Protein AF-A0A9P7K4W0-F1 (afdb_monomer)

Nearest PDB structures (foldseek):
  2y6v-assembly1_B  TM=6.482E-01  e=7.311E-04  Saccharomyces cerevisiae
  8z91-assembly1_A  TM=6.436E-01  e=1.448E-01  soil metagenome
  7xrt-assembly1_J  TM=5.746E-01  e=3.111E-01  Bacteroides thetaiotaomicron VPI-5482
  7xrv-assembly1_H  TM=5.415E-01  e=2.569E-01  Bacteroides thetaiotaomicron VPI-5482
  7nsh-assembly1_BC  TM=3.022E-01  e=6.682E-01  Homo sapiens

InterPro domains:
  IPR029058 Alpha/Beta hydrolase fold [G3DSA:3.40.50.1820] (3-118)
  IPR029058 Alpha/Beta hydrolase fold [SSF53474] (31-103)

Structure (mmCIF, N/CA/C/O backbone):
data_AF-A0A9P7K4W0-F1
#
_entry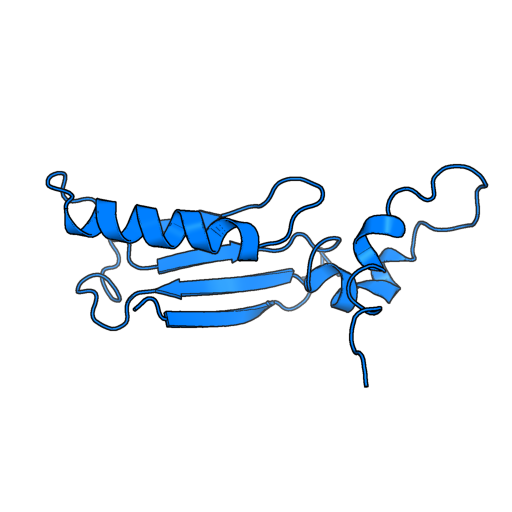.id   AF-A0A9P7K4W0-F1
#
loop_
_atom_site.group_PDB
_atom_site.id
_atom_site.type_symbol
_atom_site.label_atom_id
_atom_site.label_alt_id
_atom_site.label_comp_id
_atom_site.label_asym_id
_atom_site.label_entity_id
_atom_site.label_seq_id
_atom_site.pdbx_PDB_ins_code
_atom_site.Cartn_x
_atom_site.Cartn_y
_atom_site.Cartn_z
_atom_site.occupancy
_atom_site.B_iso_or_equiv
_atom_site.auth_seq_id
_atom_site.auth_comp_id
_atom_site.auth_asym_id
_atom_site.auth_atom_id
_atom_site.pdbx_PDB_model_num
ATOM 1 N N . MET A 1 1 ? 3.632 3.112 16.468 1.00 63.84 1 MET A N 1
ATOM 2 C CA . MET A 1 1 ? 4.462 3.270 15.249 1.00 63.84 1 MET A CA 1
ATOM 3 C C . MET A 1 1 ? 3.845 2.412 14.155 1.00 63.84 1 MET A C 1
ATOM 5 O 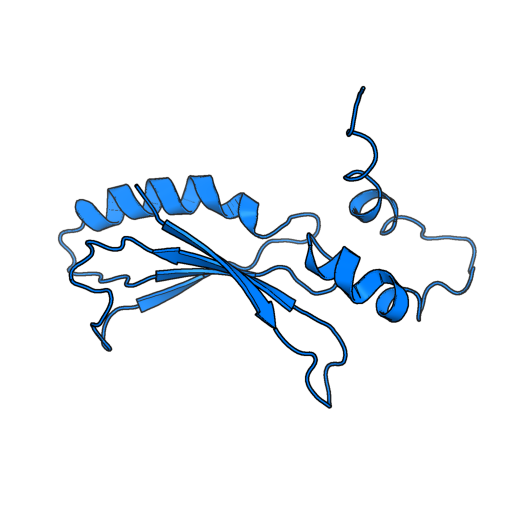O . MET A 1 1 ? 3.436 1.295 14.457 1.00 63.84 1 MET A O 1
ATOM 9 N N . ILE A 1 2 ? 3.704 2.935 12.936 1.00 87.62 2 ILE A N 1
ATOM 10 C CA . ILE A 1 2 ? 3.137 2.182 11.813 1.00 87.62 2 ILE A CA 1
ATOM 11 C C . ILE A 1 2 ? 4.123 1.089 11.374 1.00 87.62 2 ILE A C 1
ATOM 13 O O . ILE A 1 2 ? 5.324 1.325 11.270 1.00 87.62 2 ILE A O 1
ATOM 17 N N . SER A 1 3 ? 3.631 -0.128 11.175 1.00 95.00 3 SER A N 1
ATOM 18 C CA . SER A 1 3 ? 4.400 -1.222 10.587 1.00 95.00 3 SER A CA 1
ATOM 19 C C . SER A 1 3 ? 4.256 -1.176 9.073 1.00 95.00 3 SER A C 1
ATOM 21 O O . SER A 1 3 ? 3.206 -0.775 8.568 1.00 95.00 3 SER A O 1
ATOM 23 N N . SER A 1 4 ? 5.293 -1.592 8.346 1.00 97.06 4 SER A N 1
ATOM 24 C CA . SER A 1 4 ? 5.230 -1.695 6.892 1.00 97.06 4 SER A CA 1
ATOM 25 C C . SER A 1 4 ? 5.878 -2.969 6.363 1.00 97.06 4 SER A C 1
ATOM 27 O O . SER A 1 4 ? 6.721 -3.583 7.018 1.00 97.06 4 SER A O 1
ATOM 29 N N . LYS A 1 5 ? 5.448 -3.393 5.172 1.00 97.75 5 LYS A N 1
ATOM 30 C CA . LYS A 1 5 ? 6.020 -4.532 4.447 1.00 97.75 5 LYS A CA 1
ATOM 31 C C . LYS A 1 5 ? 5.868 -4.331 2.945 1.00 97.75 5 LYS A C 1
ATOM 33 O O . LYS A 1 5 ? 4.770 -4.029 2.479 1.00 97.75 5 LYS A O 1
ATOM 38 N N . SER A 1 6 ? 6.954 -4.541 2.210 1.00 97.44 6 SER A N 1
ATOM 39 C CA . SER A 1 6 ? 6.970 -4.483 0.748 1.00 97.44 6 SER A CA 1
ATOM 40 C C . SER A 1 6 ? 6.614 -5.832 0.126 1.00 97.44 6 SER A C 1
ATOM 42 O O . SER A 1 6 ? 6.886 -6.895 0.691 1.00 97.44 6 SER A O 1
ATOM 44 N N . TYR A 1 7 ? 5.994 -5.768 -1.046 1.00 97.50 7 TYR A N 1
ATOM 45 C CA . TYR A 1 7 ? 5.549 -6.898 -1.843 1.00 97.50 7 TYR A CA 1
ATOM 46 C C . TYR A 1 7 ? 5.877 -6.640 -3.307 1.00 97.50 7 TYR A C 1
ATOM 48 O O . TYR A 1 7 ? 5.678 -5.533 -3.807 1.00 97.50 7 TYR A O 1
ATOM 56 N N . THR A 1 8 ? 6.296 -7.695 -3.994 1.00 96.12 8 THR A N 1
ATOM 57 C CA . THR A 1 8 ? 6.385 -7.738 -5.453 1.00 96.12 8 THR A CA 1
ATOM 58 C C . THR A 1 8 ? 5.313 -8.693 -5.942 1.00 96.12 8 THR A C 1
ATOM 60 O O . THR A 1 8 ? 5.269 -9.845 -5.506 1.00 96.12 8 THR A O 1
ATOM 63 N N . LEU A 1 9 ? 4.426 -8.203 -6.801 1.00 90.56 9 LEU A N 1
ATOM 64 C CA . LEU A 1 9 ? 3.358 -8.992 -7.393 1.00 90.56 9 LEU A CA 1
ATOM 65 C C . LEU A 1 9 ? 3.829 -9.577 -8.722 1.00 90.56 9 LEU A C 1
ATOM 67 O O . LEU A 1 9 ? 4.525 -8.914 -9.495 1.00 90.56 9 LEU A O 1
ATOM 71 N N . ASP A 1 10 ? 3.438 -10.825 -8.961 1.00 87.00 10 ASP A N 1
ATOM 72 C CA . ASP A 1 10 ? 3.772 -11.577 -10.160 1.00 87.00 10 ASP A CA 1
ATOM 73 C C . ASP A 1 10 ? 3.132 -10.956 -11.413 1.00 87.00 10 ASP A C 1
ATOM 75 O O . ASP A 1 10 ? 2.010 -10.433 -11.358 1.00 87.00 10 ASP A O 1
ATOM 79 N N . PRO A 1 11 ? 3.820 -11.017 -12.568 1.00 81.75 11 PRO A N 1
ATOM 80 C CA . PRO A 1 11 ? 3.235 -10.591 -13.827 1.00 81.75 11 PRO A CA 1
ATOM 81 C C . PRO A 1 11 ? 2.011 -11.454 -14.143 1.00 81.75 11 PRO A C 1
ATOM 83 O O . PRO A 1 11 ? 2.009 -12.676 -13.979 1.00 81.75 11 PRO A O 1
ATOM 86 N N . ARG A 1 12 ? 0.949 -10.819 -14.635 1.00 83.44 12 ARG A N 1
ATOM 87 C CA . ARG A 1 12 ? -0.276 -11.519 -15.040 1.00 83.44 12 ARG A CA 1
ATOM 88 C C . ARG A 1 12 ? -0.154 -11.937 -16.509 1.00 83.44 12 ARG A C 1
ATOM 90 O O . ARG A 1 12 ? 0.489 -11.229 -17.277 1.00 83.44 12 ARG A O 1
ATOM 97 N N . PRO A 1 13 ? -0.830 -13.010 -16.964 1.00 79.94 13 PRO A N 1
ATOM 98 C CA . PRO A 1 13 ? -0.721 -13.478 -18.353 1.00 79.94 13 PRO A CA 1
ATOM 99 C C . PRO A 1 13 ? -0.991 -12.407 -19.425 1.00 79.94 13 PRO A C 1
ATOM 101 O O . PRO A 1 13 ? -0.399 -12.443 -20.497 1.00 79.94 13 PRO A O 1
ATOM 104 N N . HIS A 1 14 ? -1.865 -11.438 -19.131 1.00 83.19 14 HIS A N 1
ATOM 105 C CA . HIS A 1 14 ? -2.204 -10.323 -20.025 1.00 83.19 14 HIS A CA 1
ATOM 106 C C . HIS A 1 14 ? -1.533 -8.993 -19.639 1.00 83.19 14 HIS A C 1
ATOM 108 O O . HIS A 1 14 ? -1.787 -7.972 -20.272 1.00 83.19 14 HIS A O 1
ATOM 114 N N . TYR A 1 15 ? -0.703 -8.989 -18.594 1.00 82.75 15 TYR A N 1
ATOM 115 C CA . TYR A 1 15 ? 0.025 -7.819 -18.115 1.00 82.75 15 TYR A CA 1
ATOM 116 C C . TYR A 1 15 ? 1.416 -8.255 -17.633 1.00 82.75 15 TYR A C 1
ATOM 118 O O . TYR A 1 15 ? 1.586 -8.561 -16.449 1.00 82.75 15 TYR A O 1
ATOM 126 N N . PRO A 1 16 ? 2.405 -8.332 -18.545 1.00 87.38 16 PRO A N 1
ATOM 127 C CA . PRO A 1 16 ? 3.719 -8.920 -18.281 1.00 87.38 16 PRO A CA 1
ATOM 128 C C . PRO A 1 16 ? 4.641 -7.973 -17.496 1.00 87.38 16 PRO A C 1
ATOM 130 O O . PRO A 1 16 ? 5.855 -8.006 -17.659 1.00 87.38 16 PRO A O 1
ATOM 133 N N . LEU A 1 17 ? 4.061 -7.091 -16.685 1.00 91.06 17 LEU A N 1
ATOM 134 C CA . LEU A 1 17 ? 4.766 -6.085 -15.914 1.00 91.06 17 LEU A CA 1
ATOM 135 C C . LEU A 1 17 ? 4.576 -6.371 -14.428 1.00 91.06 17 LEU A C 1
ATOM 137 O O . LEU A 1 17 ? 3.452 -6.546 -13.951 1.00 91.06 17 LEU A O 1
ATOM 141 N N . LEU A 1 18 ? 5.693 -6.407 -13.713 1.00 92.50 18 LEU A N 1
ATOM 142 C CA . LEU A 1 18 ? 5.749 -6.537 -12.266 1.00 92.50 18 LEU A CA 1
ATOM 143 C C . LEU A 1 18 ? 5.240 -5.248 -11.616 1.00 92.50 18 LEU A C 1
ATOM 145 O O . LEU A 1 18 ? 5.456 -4.145 -12.123 1.00 92.50 18 LEU A O 1
ATOM 149 N N . ILE A 1 19 ? 4.584 -5.392 -10.471 1.00 93.56 19 ILE A N 1
ATOM 150 C CA . ILE A 1 19 ? 4.117 -4.273 -9.650 1.00 93.56 19 ILE A CA 1
ATOM 151 C C . ILE A 1 19 ? 4.735 -4.433 -8.269 1.00 93.56 19 ILE A C 1
ATOM 153 O O . ILE A 1 19 ? 4.718 -5.528 -7.704 1.00 93.56 19 ILE A O 1
ATOM 157 N N . THR A 1 20 ? 5.250 -3.345 -7.705 1.00 97.38 20 THR A N 1
ATOM 158 C CA . THR A 1 20 ? 5.664 -3.312 -6.302 1.00 97.38 20 THR A CA 1
ATOM 159 C C . THR A 1 20 ? 4.643 -2.529 -5.493 1.00 97.38 20 THR A C 1
ATOM 161 O O . THR A 1 20 ? 4.070 -1.533 -5.940 1.00 97.38 20 THR A O 1
ATOM 164 N N . ALA A 1 21 ? 4.378 -3.004 -4.285 1.00 97.88 21 ALA A N 1
ATOM 165 C CA . ALA A 1 21 ? 3.467 -2.357 -3.364 1.00 97.88 21 ALA A CA 1
ATOM 166 C C . ALA A 1 21 ? 4.027 -2.418 -1.949 1.00 97.88 21 ALA A C 1
ATOM 168 O O . ALA A 1 21 ? 4.693 -3.381 -1.567 1.00 97.88 21 ALA A O 1
ATOM 169 N N . LYS A 1 22 ? 3.721 -1.405 -1.148 1.00 98.25 22 LYS A N 1
ATOM 170 C CA . LYS A 1 22 ? 4.088 -1.345 0.262 1.00 98.25 22 LYS A CA 1
ATOM 171 C C . LYS A 1 22 ? 2.823 -1.232 1.094 1.00 98.25 22 LYS A C 1
ATOM 173 O O . LYS A 1 22 ? 2.018 -0.321 0.910 1.00 98.25 22 LYS A O 1
ATOM 178 N N . ARG A 1 23 ? 2.634 -2.210 1.975 1.00 97.94 23 ARG A N 1
ATOM 179 C CA . ARG A 1 23 ? 1.543 -2.260 2.948 1.00 97.94 23 ARG A CA 1
ATOM 180 C C . ARG A 1 23 ? 1.973 -1.532 4.205 1.00 97.94 23 ARG A C 1
ATOM 182 O O . ARG A 1 23 ? 3.093 -1.743 4.663 1.00 97.94 23 ARG A O 1
ATOM 189 N N . TYR A 1 24 ? 1.048 -0.800 4.803 1.00 97.56 24 TYR A N 1
ATOM 190 C CA . TYR A 1 24 ? 1.202 -0.099 6.065 1.00 97.56 24 TYR A CA 1
ATOM 191 C C . TYR A 1 24 ? 0.024 -0.412 6.990 1.00 97.56 24 TYR A C 1
ATOM 193 O O . TYR A 1 24 ? -1.132 -0.382 6.565 1.00 97.56 24 TYR A O 1
ATOM 201 N N . TRP A 1 25 ? 0.295 -0.729 8.254 1.00 95.88 25 TRP A N 1
ATOM 202 C CA . TRP A 1 25 ? -0.747 -1.028 9.240 1.00 95.88 25 TRP A CA 1
ATOM 203 C C . TRP A 1 25 ? -0.254 -0.794 10.668 1.00 95.88 25 TRP A C 1
ATOM 205 O O . TRP A 1 25 ? 0.945 -0.748 10.930 1.00 95.88 25 TRP A O 1
ATOM 215 N N . LYS A 1 26 ? -1.184 -0.678 11.614 1.00 93.44 26 LYS A N 1
ATOM 216 C CA . LYS A 1 26 ? -0.882 -0.679 13.051 1.00 93.44 26 LYS A CA 1
ATOM 217 C C . LYS A 1 26 ? -1.126 -2.089 13.603 1.00 93.44 26 LYS A C 1
ATOM 219 O O . LYS A 1 26 ? -2.274 -2.530 13.561 1.00 93.44 26 LYS A O 1
ATOM 224 N N . PRO A 1 27 ? -0.094 -2.827 14.061 1.00 91.44 27 PRO A N 1
ATOM 225 C CA . PRO A 1 27 ? -0.265 -4.203 14.544 1.00 91.44 27 PRO A CA 1
ATOM 226 C C . PRO A 1 27 ? -1.223 -4.330 15.735 1.00 91.44 27 PRO A C 1
ATOM 228 O O . PRO A 1 27 ? -1.869 -5.358 15.897 1.00 91.44 27 PRO A O 1
ATOM 231 N N . ASP A 1 28 ? -1.311 -3.279 16.544 1.00 91.50 28 ASP A N 1
ATOM 232 C CA . ASP A 1 28 ? -2.153 -3.138 17.731 1.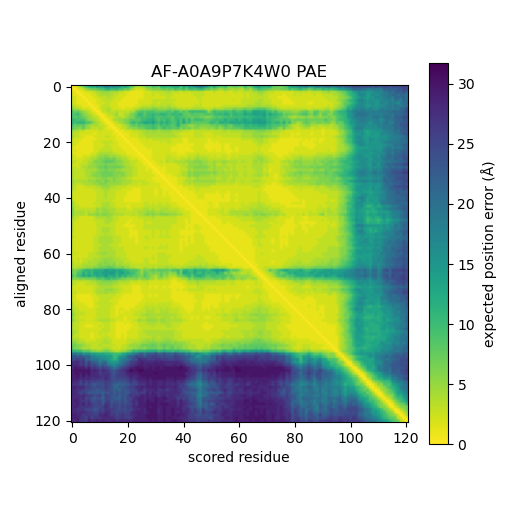00 91.50 28 ASP A CA 1
ATOM 233 C C . ASP A 1 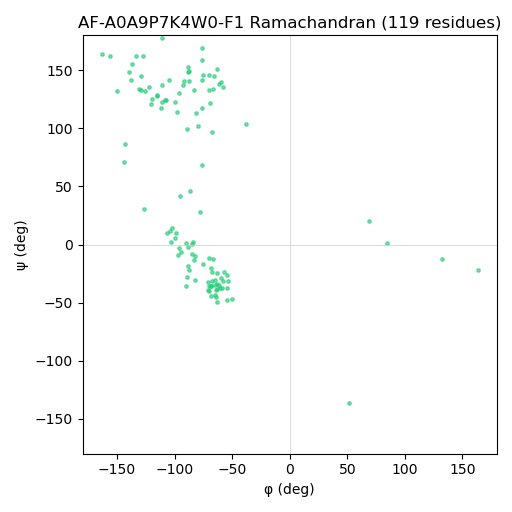28 ? -3.541 -2.544 17.434 1.00 91.50 28 ASP A C 1
ATOM 235 O O . ASP A 1 28 ? -4.349 -2.374 18.347 1.00 91.50 28 ASP A O 1
ATOM 239 N N . SER A 1 29 ? -3.854 -2.244 16.168 1.00 91.25 29 SER A N 1
ATOM 240 C CA . SER A 1 29 ? -5.170 -1.722 15.803 1.00 91.25 29 SER A CA 1
ATOM 241 C C . SER A 1 29 ? -6.262 -2.781 16.020 1.00 91.25 29 SER A C 1
ATOM 243 O O . SER A 1 29 ? -6.132 -3.914 15.544 1.00 91.25 29 SER A O 1
ATOM 245 N N . PRO A 1 30 ? -7.399 -2.420 16.645 1.00 91.19 30 PRO A N 1
ATOM 246 C CA . PRO A 1 30 ? -8.522 -3.341 16.830 1.00 91.19 30 PRO A CA 1
ATOM 247 C C . PRO A 1 30 ? -9.193 -3.732 15.503 1.00 91.19 30 PRO A C 1
ATOM 249 O O . PRO A 1 30 ? -9.988 -4.668 15.462 1.00 91.19 30 PRO A O 1
ATOM 252 N N . TYR A 1 31 ? -8.885 -3.026 14.411 1.00 93.69 31 TYR A N 1
ATOM 253 C CA . TYR A 1 31 ? -9.532 -3.199 13.112 1.00 93.69 31 TYR A CA 1
ATOM 254 C C . TYR A 1 31 ? -8.771 -4.124 12.158 1.00 93.69 31 TYR A C 1
ATOM 256 O O . TYR A 1 31 ? -9.268 -4.383 11.066 1.00 93.69 31 TYR A O 1
ATOM 264 N N . VAL A 1 32 ? -7.594 -4.643 12.539 1.00 91.50 32 VAL A N 1
ATOM 265 C CA . VAL A 1 32 ? -6.737 -5.465 11.653 1.00 91.50 32 VAL A CA 1
ATOM 266 C C . VAL A 1 32 ? -7.490 -6.662 11.061 1.00 91.50 32 VAL A C 1
ATOM 268 O O . VAL A 1 32 ? -7.308 -6.979 9.888 1.00 91.50 32 VAL A O 1
ATOM 271 N N . ASN A 1 33 ? -8.371 -7.282 11.850 1.00 92.62 33 ASN A N 1
ATOM 272 C CA . ASN A 1 33 ? -9.184 -8.430 11.439 1.00 92.62 33 ASN A CA 1
ATOM 273 C C . ASN A 1 33 ? -10.663 -8.071 11.203 1.00 92.62 33 ASN A C 1
ATOM 275 O O . ASN A 1 33 ? -11.490 -8.970 11.068 1.00 92.62 33 ASN A O 1
ATOM 279 N N . ASP A 1 34 ? -11.019 -6.782 11.182 1.00 95.25 34 ASP A N 1
ATOM 280 C CA . ASP A 1 34 ? -12.396 -6.339 10.950 1.00 95.25 34 ASP A CA 1
ATOM 281 C C . ASP A 1 34 ? -12.685 -6.337 9.432 1.00 95.25 34 ASP A C 1
ATOM 283 O O . ASP A 1 34 ? -12.111 -5.531 8.688 1.00 95.25 34 ASP A O 1
ATOM 287 N N . PRO A 1 35 ? -13.576 -7.214 8.930 1.00 94.31 35 PRO A N 1
ATOM 288 C CA . PRO A 1 35 ? -13.901 -7.262 7.507 1.00 94.31 35 PRO A CA 1
ATOM 289 C C . PRO A 1 35 ? -14.664 -6.018 7.028 1.00 94.31 35 PRO A C 1
ATOM 291 O O . PRO A 1 35 ? -14.652 -5.738 5.831 1.00 94.31 35 PRO A O 1
ATOM 294 N N . SER A 1 36 ? -15.299 -5.267 7.938 1.00 95.44 36 SER A N 1
ATOM 295 C CA . SER A 1 36 ? -15.994 -4.009 7.635 1.00 95.44 36 SER A CA 1
ATOM 296 C C . SER A 1 36 ? -15.064 -2.794 7.593 1.00 95.44 36 SER A C 1
ATOM 298 O O . SER A 1 36 ? -15.463 -1.734 7.109 1.00 95.44 36 SER A O 1
ATOM 300 N N . ALA A 1 37 ? -13.831 -2.930 8.092 1.00 97.06 37 ALA A N 1
ATOM 301 C CA . ALA A 1 37 ? -12.848 -1.859 8.062 1.00 97.06 37 ALA A CA 1
ATOM 302 C C . ALA A 1 37 ? -12.255 -1.674 6.660 1.00 97.06 37 ALA A C 1
ATOM 304 O O . ALA A 1 37 ? -12.046 -2.625 5.901 1.00 97.06 37 ALA A O 1
ATOM 305 N N . LEU A 1 38 ? -11.954 -0.421 6.332 1.00 97.25 38 LEU A N 1
ATOM 306 C CA . LEU A 1 38 ? -11.475 -0.015 5.020 1.00 97.25 38 LEU A CA 1
ATOM 307 C C . LEU A 1 38 ? -10.000 -0.387 4.825 1.00 97.25 38 LEU A C 1
ATOM 309 O O . LEU A 1 38 ? -9.178 -0.217 5.730 1.00 97.25 38 LEU A O 1
ATOM 313 N N . THR A 1 39 ? -9.668 -0.818 3.609 1.00 97.62 39 THR A N 1
ATOM 314 C CA . THR A 1 39 ? -8.299 -0.798 3.080 1.00 97.62 39 THR A CA 1
ATOM 315 C C . THR A 1 39 ? -8.176 0.424 2.176 1.00 97.62 39 THR A C 1
ATOM 317 O O . THR A 1 39 ? -8.937 0.552 1.216 1.00 97.62 39 THR A O 1
ATOM 320 N N . LEU A 1 40 ? -7.233 1.319 2.465 1.00 97.81 40 LEU A N 1
ATOM 321 C CA . LEU A 1 40 ? -6.978 2.486 1.616 1.00 97.81 40 LEU A CA 1
ATOM 322 C C . LEU A 1 40 ? -5.883 2.171 0.597 1.00 97.81 40 LEU A C 1
ATOM 324 O O . LEU A 1 40 ? -4.869 1.569 0.948 1.00 97.81 40 LEU A O 1
ATOM 328 N N . ILE A 1 41 ? -6.075 2.601 -0.648 1.00 98.06 41 ILE A N 1
ATOM 329 C CA . ILE A 1 41 ? -5.104 2.434 -1.732 1.00 98.06 41 ILE A CA 1
ATOM 330 C C . ILE A 1 41 ? -4.612 3.809 -2.174 1.00 98.06 41 ILE A C 1
ATOM 332 O O . ILE A 1 41 ? -5.411 4.687 -2.496 1.00 98.06 41 ILE A O 1
ATOM 336 N N . PHE A 1 42 ? -3.295 3.971 -2.214 1.00 98.12 42 PHE A N 1
ATOM 337 C CA . PHE A 1 42 ? -2.602 5.184 -2.611 1.00 98.12 42 PHE A CA 1
ATOM 338 C C . PHE A 1 42 ? -1.880 4.945 -3.936 1.00 98.12 42 PHE A C 1
ATOM 340 O O . PHE A 1 42 ? -0.975 4.113 -4.037 1.00 98.12 42 PHE A O 1
ATOM 347 N N . ALA A 1 43 ? -2.291 5.697 -4.954 1.00 96.62 43 ALA A N 1
ATOM 348 C CA . ALA A 1 43 ? -1.660 5.725 -6.264 1.00 96.62 43 ALA A CA 1
ATOM 349 C C . ALA A 1 43 ? -0.919 7.055 -6.420 1.00 96.62 43 ALA A C 1
ATOM 351 O O . ALA A 1 43 ? -1.501 8.123 -6.226 1.00 96.62 43 ALA A O 1
ATOM 352 N N . HIS A 1 44 ? 0.375 6.998 -6.721 1.00 96.56 44 HIS A N 1
ATOM 353 C CA . HIS A 1 44 ? 1.187 8.197 -6.908 1.00 96.56 44 HIS A CA 1
ATOM 354 C C . HIS A 1 44 ? 0.910 8.862 -8.273 1.00 96.56 44 HIS A C 1
ATOM 356 O O . HIS A 1 44 ? 0.427 8.231 -9.214 1.00 96.56 44 HIS A O 1
ATOM 362 N N . GLY A 1 45 ? 1.241 10.151 -8.391 1.00 93.06 45 GLY A N 1
ATOM 363 C CA . GLY A 1 45 ? 1.234 10.863 -9.673 1.00 93.06 45 GLY A CA 1
ATOM 364 C C . GLY A 1 45 ? 2.449 10.517 -10.542 1.00 93.06 45 GLY A C 1
ATOM 365 O O . GLY A 1 45 ? 3.410 9.905 -10.078 1.00 93.06 45 GLY A O 1
ATOM 366 N N . THR A 1 46 ? 2.439 10.934 -11.808 1.00 92.75 46 THR A N 1
ATOM 367 C CA . THR A 1 46 ? 3.591 10.759 -12.709 1.00 92.75 46 THR A CA 1
ATOM 368 C C . THR A 1 46 ? 4.849 11.429 -12.148 1.00 92.75 46 THR A C 1
ATOM 370 O O . THR A 1 46 ? 4.785 12.561 -11.677 1.00 92.75 46 THR A O 1
ATOM 373 N N . GLY A 1 47 ? 5.990 10.738 -12.220 1.00 89.62 47 GLY A N 1
ATOM 374 C CA . GLY A 1 47 ? 7.280 11.223 -11.710 1.00 89.62 47 GLY A CA 1
ATOM 375 C C . GLY A 1 47 ? 7.518 10.979 -10.215 1.00 89.62 47 GLY A C 1
ATOM 376 O O . GLY A 1 47 ? 8.572 11.349 -9.708 1.00 89.62 47 GLY A O 1
ATOM 377 N N . PHE A 1 48 ? 6.577 10.339 -9.516 1.00 95.12 48 PHE A N 1
ATOM 378 C CA . PHE A 1 48 ? 6.698 9.984 -8.100 1.00 95.12 48 PHE A CA 1
ATOM 379 C C . PHE A 1 48 ? 6.822 8.466 -7.891 1.00 95.12 48 PHE A C 1
ATOM 381 O O . PHE A 1 48 ? 6.784 7.693 -8.846 1.00 95.12 48 PHE A O 1
ATOM 388 N N . HIS A 1 49 ? 6.990 8.061 -6.633 1.00 95.69 49 HIS A N 1
ATOM 389 C CA . HIS A 1 49 ? 7.058 6.675 -6.167 1.00 95.69 49 HIS A CA 1
ATOM 390 C C . HIS A 1 49 ? 6.162 6.502 -4.931 1.00 95.69 49 HIS A C 1
ATOM 392 O O . HIS A 1 49 ? 5.766 7.485 -4.300 1.00 95.69 49 HIS A O 1
ATOM 398 N N . LYS A 1 50 ? 5.815 5.262 -4.592 1.00 96.38 50 LYS A N 1
ATOM 399 C CA . LYS A 1 50 ? 4.826 4.909 -3.560 1.00 96.38 50 LYS A CA 1
ATOM 400 C C . LYS A 1 50 ? 5.135 5.447 -2.151 1.00 96.38 50 LYS A C 1
ATOM 402 O O . LYS A 1 50 ? 4.194 5.778 -1.432 1.00 96.38 50 LYS A O 1
ATOM 407 N N . GLU A 1 51 ? 6.402 5.606 -1.766 1.00 97.44 51 GLU A N 1
ATOM 408 C CA . GLU A 1 51 ? 6.800 6.117 -0.441 1.00 97.44 51 GLU A CA 1
ATOM 409 C C . GLU A 1 51 ? 6.503 7.615 -0.232 1.00 97.44 51 GLU A C 1
ATOM 411 O O . GLU A 1 51 ? 6.495 8.073 0.909 1.00 97.44 51 GLU A O 1
ATOM 416 N N . ILE A 1 52 ? 6.151 8.379 -1.279 1.00 97.31 52 ILE A N 1
ATOM 417 C CA . ILE A 1 52 ? 5.743 9.792 -1.123 1.00 97.31 52 ILE A CA 1
ATOM 418 C C . ILE A 1 52 ? 4.551 9.970 -0.171 1.00 97.31 52 ILE A C 1
ATOM 420 O O . ILE A 1 52 ? 4.345 11.039 0.401 1.00 97.31 52 ILE A O 1
ATOM 424 N N . TRP A 1 53 ? 3.755 8.917 0.002 1.00 97.62 53 TRP A N 1
ATOM 425 C CA . TRP A 1 53 ? 2.568 8.940 0.838 1.00 97.62 53 TRP A CA 1
ATOM 426 C C . TRP A 1 53 ? 2.856 8.738 2.327 1.00 97.62 53 TRP A C 1
ATOM 428 O O . TRP A 1 53 ? 1.951 8.975 3.121 1.00 97.62 53 TRP A O 1
ATOM 438 N N . GLU A 1 54 ? 4.073 8.361 2.734 1.00 96.50 54 GLU A N 1
ATOM 439 C CA . GLU A 1 54 ? 4.389 8.075 4.144 1.00 96.50 54 GLU A CA 1
ATOM 440 C C . GLU A 1 54 ? 4.039 9.236 5.094 1.00 96.50 54 GLU A C 1
ATOM 442 O O . GLU A 1 54 ? 3.283 8.996 6.039 1.00 96.50 54 GLU A O 1
ATOM 447 N N . PRO A 1 55 ? 4.409 10.504 4.811 1.00 96.19 55 PRO A N 1
ATOM 448 C CA . PRO A 1 55 ? 4.001 11.626 5.659 1.00 96.19 55 PRO A CA 1
ATOM 449 C C . PRO A 1 55 ? 2.478 11.809 5.728 1.00 96.19 55 PRO A C 1
ATOM 451 O O . PRO A 1 55 ? 1.931 12.175 6.765 1.00 96.19 55 PRO A O 1
ATOM 454 N N . THR A 1 56 ? 1.770 11.531 4.627 1.00 96.56 56 THR A N 1
ATOM 455 C CA . THR A 1 56 ? 0.301 11.619 4.582 1.00 96.56 56 THR A CA 1
ATOM 456 C C . THR A 1 56 ? -0.343 10.512 5.413 1.00 96.56 56 THR A C 1
ATOM 458 O O . THR A 1 56 ? -1.332 10.756 6.100 1.00 96.56 56 THR A O 1
ATOM 461 N N . MET A 1 57 ? 0.203 9.295 5.367 1.00 96.44 57 MET A N 1
ATOM 462 C CA . MET A 1 57 ? -0.296 8.162 6.147 1.00 96.44 57 MET A CA 1
ATOM 463 C C . MET A 1 57 ? -0.051 8.343 7.646 1.00 96.44 57 MET A C 1
ATOM 465 O O . MET A 1 57 ? -0.901 7.942 8.445 1.00 96.44 57 MET A O 1
ATOM 469 N N . ASP A 1 58 ? 1.071 8.948 8.036 1.00 94.50 58 ASP A N 1
ATOM 470 C CA . ASP A 1 58 ? 1.360 9.273 9.435 1.00 94.50 58 ASP A CA 1
ATOM 471 C C . ASP A 1 58 ? 0.346 10.277 9.993 1.00 94.50 58 ASP A C 1
ATOM 473 O O . ASP A 1 58 ? -0.281 10.005 11.020 1.00 94.50 58 ASP A O 1
ATOM 477 N N . GLU A 1 59 ? 0.089 11.374 9.277 1.00 95.25 59 GLU A N 1
ATOM 478 C CA . GLU A 1 59 ? -0.912 12.363 9.695 1.00 95.25 59 GLU A CA 1
ATOM 479 C C . GLU A 1 59 ? -2.331 11.773 9.690 1.00 95.25 59 GLU A C 1
ATOM 481 O O . GLU A 1 59 ? -3.094 11.929 10.646 1.00 95.25 59 GLU A O 1
ATOM 486 N N . LEU A 1 60 ? -2.688 11.007 8.652 1.00 94.31 60 LEU A N 1
ATOM 487 C CA . LEU A 1 60 ? -3.988 10.339 8.575 1.00 94.31 60 LEU A CA 1
ATOM 488 C C . LEU A 1 60 ? -4.213 9.394 9.762 1.00 94.31 60 LEU A C 1
ATOM 490 O O . LEU A 1 60 ? -5.324 9.307 10.280 1.00 94.31 60 LEU A O 1
ATOM 494 N N . ASN A 1 61 ? -3.172 8.704 10.223 1.00 92.00 61 ASN A N 1
ATOM 495 C CA . ASN A 1 61 ? -3.254 7.846 11.399 1.00 92.00 61 ASN A CA 1
ATOM 496 C C . ASN A 1 61 ? -3.570 8.617 12.683 1.00 92.00 61 ASN A C 1
ATOM 498 O O . ASN A 1 61 ? -4.334 8.099 13.498 1.00 92.00 61 ASN A O 1
ATOM 502 N N . VAL A 1 62 ? -3.002 9.813 12.865 1.00 93.00 62 VAL A N 1
ATOM 503 C CA . VAL A 1 62 ? -3.315 10.691 14.005 1.00 93.00 62 VAL A CA 1
ATOM 504 C C . VAL A 1 62 ? -4.781 11.121 13.942 1.00 93.00 62 VAL A C 1
ATOM 506 O O . VAL A 1 62 ? -5.513 11.010 14.927 1.00 93.00 62 VAL A O 1
ATOM 509 N N . LEU A 1 63 ? -5.249 11.523 12.758 1.00 93.56 63 LEU A N 1
ATOM 510 C CA . LEU A 1 63 ? -6.644 11.918 12.548 1.00 93.56 63 LEU A CA 1
ATOM 511 C C . LEU A 1 63 ? -7.624 10.761 12.789 1.00 93.56 63 LEU A C 1
ATOM 513 O O . LEU A 1 63 ? -8.700 10.970 13.349 1.00 93.56 63 LEU A O 1
ATOM 517 N N . LEU A 1 64 ? -7.267 9.537 12.390 1.00 92.12 64 LEU A N 1
ATOM 518 C CA . LEU A 1 64 ? -8.094 8.344 12.591 1.00 92.12 64 LEU A CA 1
ATOM 519 C C . LEU A 1 64 ? -8.215 7.948 14.068 1.00 92.12 64 LEU A C 1
ATOM 521 O O . LEU A 1 64 ? -9.285 7.503 14.476 1.00 92.12 64 LEU A O 1
ATOM 525 N N . GLU A 1 65 ? -7.166 8.128 14.873 1.00 89.81 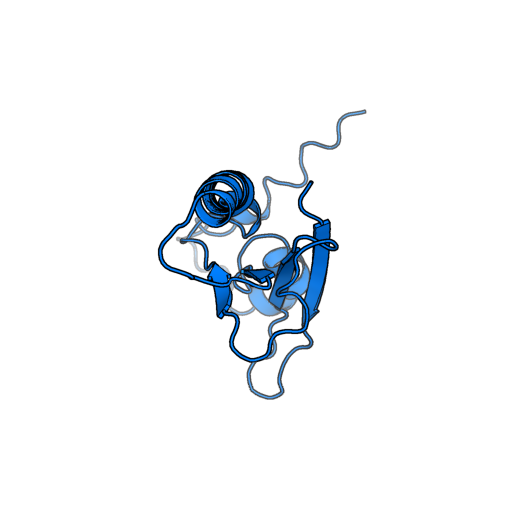65 GLU A N 1
ATOM 526 C CA . GLU A 1 65 ? -7.223 7.891 16.326 1.00 89.81 65 GLU A CA 1
ATOM 527 C C . GLU A 1 65 ? -8.166 8.865 17.037 1.00 89.81 65 GLU A C 1
ATOM 529 O O . GLU A 1 65 ? -8.850 8.496 17.989 1.00 89.81 65 GLU A O 1
ATOM 534 N N . GLN A 1 66 ? -8.232 10.103 16.550 1.00 91.56 66 GLN A N 1
ATOM 535 C CA . GLN A 1 66 ? -9.077 11.160 17.107 1.00 91.56 66 GLN A CA 1
ATOM 536 C C . GLN A 1 66 ? -10.492 11.169 16.506 1.00 91.56 66 GLN A C 1
ATOM 538 O O . GLN A 1 66 ? -11.334 11.992 16.877 1.00 91.56 66 GLN A O 1
ATOM 543 N N . ASN A 1 67 ? -10.774 10.277 15.555 1.00 86.69 67 ASN A N 1
ATOM 544 C CA . ASN A 1 67 ? -11.994 10.330 14.774 1.00 86.69 67 ASN A CA 1
ATOM 545 C C . ASN A 1 67 ? -13.222 9.844 15.557 1.00 86.69 67 ASN A C 1
ATOM 547 O O . ASN A 1 67 ? -13.376 8.663 15.859 1.00 86.69 67 ASN A O 1
ATOM 551 N N . THR A 1 68 ? -14.186 10.740 15.750 1.00 84.00 68 THR A N 1
ATOM 552 C CA . THR A 1 68 ? -15.473 10.437 16.395 1.00 84.00 68 THR A CA 1
ATOM 553 C C . THR A 1 68 ? -16.523 9.864 15.440 1.00 84.00 68 THR A C 1
ATOM 555 O O . THR A 1 68 ? -17.576 9.410 15.881 1.00 84.00 68 THR A O 1
ATOM 558 N N . ARG A 1 69 ? -16.257 9.848 14.127 1.00 87.38 69 ARG A N 1
ATOM 559 C CA . ARG A 1 69 ? -17.213 9.407 13.093 1.00 87.38 69 ARG A CA 1
ATOM 560 C C . ARG A 1 69 ? -17.232 7.893 12.868 1.00 87.38 69 ARG A C 1
ATOM 562 O O . ARG A 1 69 ? -17.923 7.431 11.967 1.00 87.38 69 ARG A O 1
ATOM 569 N N . GLY A 1 70 ? -16.452 7.125 13.631 1.00 88.81 70 GLY A N 1
ATOM 570 C CA . GLY A 1 70 ? -16.429 5.661 13.541 1.00 88.81 70 GLY A CA 1
ATOM 571 C C . GLY A 1 70 ? -15.831 5.107 12.242 1.00 88.81 70 GLY A C 1
ATOM 572 O O . GLY A 1 70 ? -16.099 3.962 11.890 1.00 88.81 70 GLY A O 1
ATOM 573 N N . VAL A 1 71 ? -15.031 5.896 11.517 1.00 94.38 71 VAL A N 1
ATOM 574 C CA . VAL A 1 71 ? -14.296 5.415 10.333 1.00 94.38 71 VAL A CA 1
ATOM 575 C C . VAL A 1 71 ? -13.212 4.457 10.799 1.00 94.38 71 VAL A C 1
ATOM 577 O O . VAL A 1 71 ? -12.344 4.832 11.585 1.00 94.38 71 VAL A O 1
ATOM 580 N N . LYS A 1 72 ? -13.264 3.230 10.290 1.00 95.06 72 LYS A N 1
ATOM 581 C CA . LYS A 1 72 ? -12.312 2.169 10.602 1.00 95.06 72 LYS A CA 1
ATOM 582 C C . LYS A 1 72 ? -11.426 1.927 9.394 1.00 95.06 72 LYS A C 1
ATOM 584 O O . LYS A 1 72 ? -11.930 1.618 8.316 1.00 95.06 72 LYS A O 1
ATOM 589 N N . VAL A 1 73 ? -10.120 2.028 9.583 1.00 95.88 73 VAL A N 1
ATOM 590 C CA . VAL A 1 73 ? -9.123 1.676 8.570 1.00 95.88 73 VAL A CA 1
ATOM 591 C C . VAL A 1 73 ? -8.259 0.569 9.151 1.00 95.88 73 VAL A C 1
ATOM 593 O O . VAL A 1 73 ? -7.726 0.716 10.253 1.00 95.88 73 VAL A O 1
ATOM 596 N N . ARG A 1 74 ? -8.149 -0.551 8.435 1.00 96.25 74 ARG A N 1
ATOM 597 C CA . ARG A 1 74 ? -7.327 -1.690 8.874 1.00 96.25 74 ARG A CA 1
ATOM 598 C C . ARG A 1 74 ? -5.896 -1.599 8.362 1.00 96.25 74 ARG A C 1
ATOM 600 O O . ARG A 1 74 ? -4.965 -1.977 9.064 1.00 96.25 74 ARG A O 1
ATOM 607 N N . GLU A 1 75 ? -5.725 -1.089 7.147 1.00 96.62 75 GLU A N 1
ATOM 608 C CA . GLU A 1 75 ? -4.429 -0.986 6.485 1.00 96.62 75 GLU A CA 1
ATOM 609 C C . GLU A 1 75 ? -4.477 -0.000 5.315 1.00 96.62 75 GLU A C 1
ATOM 611 O O . GLU A 1 75 ? -5.543 0.352 4.797 1.00 96.62 75 GLU A O 1
ATOM 61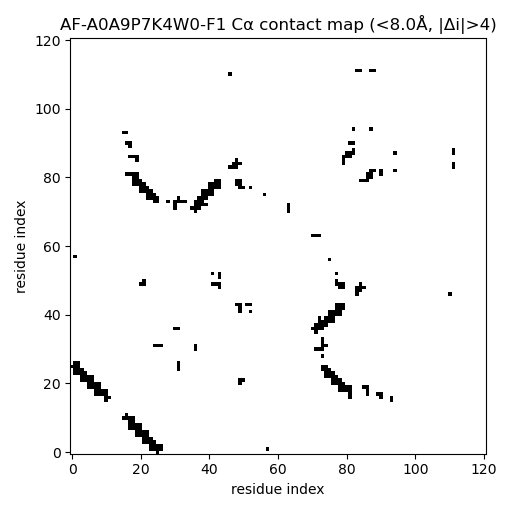6 N N . MET A 1 76 ? -3.293 0.400 4.880 1.00 98.06 76 MET A N 1
ATOM 617 C CA . MET A 1 76 ? -3.066 1.277 3.743 1.00 98.06 76 MET A CA 1
ATOM 618 C C . MET A 1 76 ? -2.044 0.624 2.818 1.00 98.06 76 MET A C 1
ATOM 620 O O . MET A 1 76 ? -1.124 -0.046 3.283 1.00 98.06 76 MET A O 1
ATOM 624 N N . TRP A 1 77 ? -2.195 0.804 1.514 1.00 98.31 77 TRP A N 1
ATOM 625 C CA . TRP A 1 77 ? -1.256 0.296 0.520 1.00 98.31 77 TRP A CA 1
ATOM 626 C C . TRP A 1 77 ? -0.850 1.413 -0.420 1.00 98.31 77 TRP A C 1
ATOM 628 O O . TRP A 1 77 ? -1.714 2.110 -0.943 1.00 98.31 77 TRP A O 1
ATOM 638 N N . ALA A 1 78 ? 0.446 1.546 -0.670 1.00 98.19 78 ALA A N 1
ATOM 639 C CA . ALA A 1 78 ? 0.973 2.401 -1.721 1.00 98.19 78 ALA A CA 1
ATOM 640 C C . ALA A 1 78 ? 1.579 1.531 -2.825 1.00 98.19 78 ALA A C 1
ATOM 642 O O . ALA A 1 78 ? 2.233 0.530 -2.532 1.00 98.19 78 ALA A O 1
ATOM 643 N N . ILE A 1 79 ? 1.330 1.882 -4.084 1.00 97.38 79 ILE A N 1
ATOM 644 C CA . ILE A 1 79 ? 1.657 1.040 -5.244 1.00 97.38 79 ILE A CA 1
ATOM 645 C C . ILE A 1 79 ? 2.501 1.843 -6.228 1.00 97.38 79 ILE A C 1
ATOM 647 O O . ILE A 1 79 ? 2.122 2.965 -6.561 1.00 97.38 79 ILE A O 1
ATOM 651 N N . ASP A 1 80 ? 3.601 1.260 -6.707 1.00 96.94 80 ASP A N 1
ATOM 652 C CA . ASP A 1 80 ? 4.340 1.805 -7.847 1.00 96.94 80 ASP A CA 1
ATOM 653 C C . ASP A 1 80 ? 3.692 1.342 -9.155 1.00 96.94 80 ASP A C 1
ATOM 655 O O . ASP A 1 80 ? 3.420 0.155 -9.362 1.00 96.94 80 ASP A O 1
ATOM 659 N N . ALA A 1 81 ? 3.481 2.279 -10.077 1.00 93.06 81 ALA A N 1
ATOM 660 C CA . ALA A 1 81 ? 3.197 1.924 -11.463 1.00 93.06 81 ALA A CA 1
ATOM 661 C C . ALA A 1 81 ? 4.407 1.189 -12.075 1.00 93.06 81 ALA A C 1
ATOM 663 O O . ALA A 1 81 ? 5.540 1.503 -11.714 1.00 93.06 81 ALA A O 1
ATOM 664 N N . PRO A 1 82 ? 4.226 0.279 -13.052 1.00 92.69 82 PRO A N 1
ATOM 665 C CA . PRO A 1 82 ? 5.327 -0.539 -13.568 1.00 92.69 82 PRO A CA 1
ATOM 666 C C . PRO A 1 82 ? 6.569 0.186 -14.068 1.00 92.69 82 PRO A C 1
ATOM 668 O O . PRO A 1 82 ? 7.641 -0.402 -14.083 1.00 92.69 82 PRO A O 1
ATOM 671 N N . ASN A 1 83 ? 6.419 1.434 -14.508 1.00 92.38 83 ASN A N 1
ATOM 672 C CA . ASN A 1 83 ? 7.486 2.288 -15.019 1.00 92.38 83 ASN A CA 1
ATOM 673 C C . ASN A 1 83 ? 7.961 3.351 -14.011 1.00 92.38 83 ASN A C 1
ATOM 675 O O . ASN A 1 83 ? 8.633 4.301 -14.412 1.00 92.38 83 ASN A O 1
ATOM 679 N N . HIS A 1 84 ? 7.599 3.225 -12.733 1.00 94.06 84 HIS A N 1
ATOM 680 C CA . HIS A 1 84 ? 8.012 4.120 -11.650 1.00 94.06 84 HIS A CA 1
ATOM 681 C C . HIS A 1 84 ? 8.620 3.343 -10.474 1.00 94.06 84 HIS A C 1
ATOM 683 O O . HIS A 1 84 ? 8.434 2.132 -10.349 1.00 94.06 84 HIS A O 1
ATOM 689 N N . GLY A 1 85 ? 9.354 4.062 -9.621 1.00 94.12 85 GLY A N 1
ATOM 690 C CA . GLY A 1 85 ? 9.884 3.546 -8.359 1.00 94.12 85 GLY A CA 1
ATOM 691 C C . GLY A 1 85 ? 10.662 2.237 -8.504 1.00 94.12 85 GLY A C 1
ATOM 692 O O . GLY A 1 85 ? 11.460 2.064 -9.426 1.00 94.12 85 GLY A O 1
ATOM 693 N N . GLU A 1 86 ? 10.413 1.307 -7.585 1.00 95.00 86 GLU A N 1
ATOM 694 C CA . GLU A 1 86 ? 11.077 -0.003 -7.585 1.00 95.00 86 GLU A CA 1
ATOM 695 C C . GLU A 1 86 ? 10.587 -0.892 -8.735 1.00 95.00 86 GLU A C 1
ATOM 697 O O . GLU A 1 86 ? 11.357 -1.677 -9.290 1.00 95.00 86 GLU A O 1
ATOM 702 N N . ALA A 1 87 ? 9.319 -0.752 -9.138 1.00 93.81 87 ALA A N 1
ATOM 703 C CA . ALA A 1 87 ? 8.752 -1.534 -10.231 1.00 93.81 87 ALA A CA 1
ATOM 704 C C . ALA A 1 87 ? 9.451 -1.244 -11.571 1.00 93.81 87 ALA A C 1
ATOM 706 O O . ALA A 1 87 ? 9.654 -2.164 -12.361 1.00 93.81 87 ALA A O 1
ATOM 707 N N . ALA A 1 88 ? 9.895 -0.003 -11.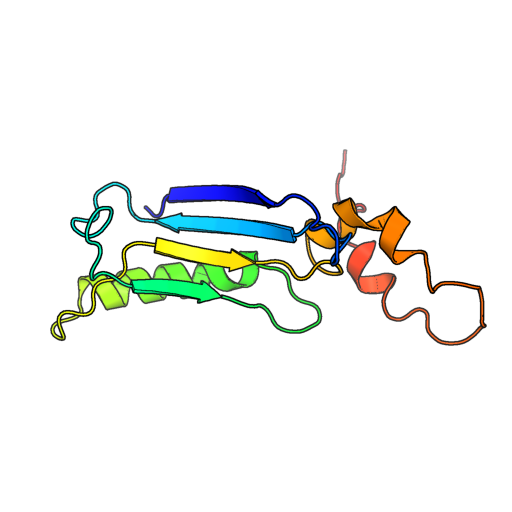801 1.00 93.19 88 ALA A N 1
ATOM 708 C CA . ALA A 1 88 ? 10.640 0.365 -13.007 1.00 93.19 88 ALA A CA 1
ATOM 709 C C . ALA A 1 88 ? 11.949 -0.417 -13.159 1.00 93.19 88 ALA A C 1
ATOM 711 O O . ALA A 1 88 ? 12.309 -0.798 -14.269 1.00 93.19 88 ALA A O 1
ATOM 712 N N . ILE A 1 89 ? 12.639 -0.668 -12.042 1.00 92.50 89 ILE A N 1
ATOM 713 C CA . ILE A 1 89 ? 13.895 -1.424 -12.015 1.00 92.50 89 ILE A CA 1
ATOM 714 C C . ILE A 1 89 ? 13.616 -2.890 -12.352 1.00 92.50 89 ILE A C 1
ATOM 716 O O . ILE A 1 89 ? 14.305 -3.486 -13.172 1.00 92.50 89 ILE A O 1
ATOM 720 N N . LEU A 1 90 ? 12.564 -3.465 -11.764 1.00 92.69 90 LEU A N 1
ATOM 721 C CA . LEU A 1 90 ? 12.172 -4.852 -12.029 1.00 92.69 90 LEU A CA 1
ATOM 722 C C . LEU A 1 90 ? 11.727 -5.081 -13.478 1.00 92.69 90 LEU A C 1
ATOM 724 O O . LEU A 1 90 ? 11.901 -6.173 -14.013 1.00 92.69 90 LEU A O 1
ATOM 728 N N . ASN A 1 91 ? 11.151 -4.058 -14.106 1.00 91.88 91 ASN A N 1
ATOM 729 C CA . ASN A 1 91 ? 10.646 -4.122 -15.471 1.00 91.88 91 ASN A CA 1
ATOM 730 C C . ASN A 1 91 ? 11.608 -3.531 -16.506 1.00 91.88 91 ASN A C 1
ATOM 732 O O . ASN A 1 91 ? 11.193 -3.355 -17.651 1.00 91.88 91 ASN A O 1
ATOM 736 N N . GLU A 1 92 ? 12.856 -3.213 -16.143 1.00 90.12 92 GLU A N 1
ATOM 737 C CA . GLU A 1 92 ? 13.780 -2.459 -17.000 1.00 90.12 92 GLU A CA 1
ATOM 738 C C . GLU A 1 92 ? 13.871 -3.059 -18.413 1.00 90.12 92 GLU A C 1
ATOM 740 O O . GLU A 1 92 ? 13.723 -2.346 -19.403 1.00 90.12 92 GLU A O 1
ATOM 745 N N . ASP A 1 93 ? 14.027 -4.380 -18.516 1.00 87.44 93 ASP A N 1
ATOM 746 C CA . ASP A 1 93 ? 14.160 -5.066 -19.803 1.00 87.44 93 ASP A CA 1
ATOM 747 C C . ASP A 1 93 ? 12.862 -5.103 -20.615 1.00 87.44 93 ASP A C 1
ATOM 749 O O . ASP A 1 93 ? 12.887 -4.911 -21.830 1.00 87.44 93 ASP A O 1
ATOM 753 N N . VAL A 1 94 ? 11.716 -5.296 -19.959 1.00 86.19 94 VAL A N 1
ATOM 754 C CA . VAL A 1 94 ? 10.404 -5.315 -20.630 1.00 86.19 94 VAL A CA 1
ATOM 755 C C . VAL A 1 94 ? 10.032 -3.913 -21.116 1.00 86.19 94 VAL A C 1
ATOM 757 O O . VAL A 1 94 ? 9.468 -3.755 -22.197 1.00 86.19 94 VAL A O 1
ATOM 760 N N . LEU A 1 95 ? 10.393 -2.883 -20.348 1.00 85.62 95 LEU A N 1
ATOM 761 C CA . LEU A 1 95 ? 10.132 -1.483 -20.678 1.00 85.62 95 LEU A CA 1
ATOM 762 C C . LEU A 1 95 ? 11.053 -0.939 -21.773 1.00 85.62 95 LEU A C 1
ATOM 764 O O . LEU A 1 95 ? 10.701 0.069 -22.379 1.00 85.62 95 LEU A O 1
ATOM 768 N N . LYS A 1 96 ? 12.178 -1.599 -22.087 1.00 81.81 96 LYS A N 1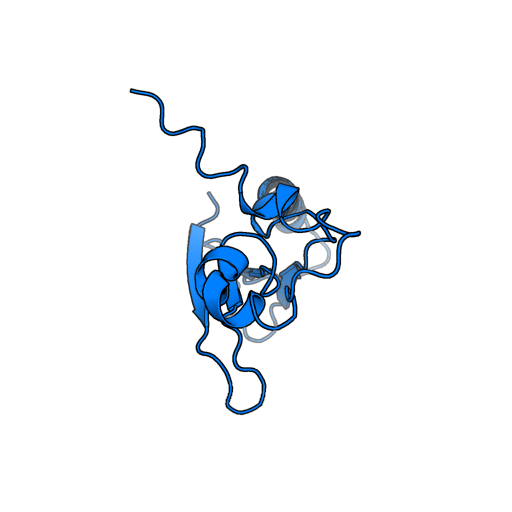
ATOM 769 C CA . LYS A 1 96 ? 13.015 -1.251 -23.253 1.00 81.81 96 LYS A CA 1
ATOM 770 C C . LYS A 1 96 ? 12.269 -1.435 -24.580 1.00 81.81 96 LYS A C 1
ATOM 772 O O . LYS A 1 96 ? 12.603 -0.758 -25.553 1.00 81.81 96 LYS A O 1
ATOM 777 N N . TRP A 1 97 ? 11.242 -2.292 -24.634 1.00 63.62 97 TRP A N 1
ATOM 778 C CA . TRP A 1 97 ? 10.425 -2.501 -25.833 1.00 63.62 97 TRP A CA 1
ATOM 779 C C . TRP A 1 97 ? 9.600 -1.240 -26.144 1.00 63.62 97 TRP A C 1
ATOM 781 O O . TRP A 1 97 ? 8.532 -1.010 -25.583 1.00 63.62 97 TRP A O 1
ATOM 791 N N . GLY A 1 98 ? 10.109 -0.403 -27.047 1.00 55.12 98 GLY A N 1
ATOM 792 C CA . GLY A 1 98 ? 9.554 0.920 -27.369 1.00 55.12 98 GLY A CA 1
ATOM 793 C C . GLY A 1 98 ? 10.604 2.033 -27.397 1.00 55.12 98 GLY A C 1
ATOM 794 O O . GLY A 1 98 ? 10.338 3.106 -27.933 1.00 55.12 98 GLY A O 1
ATOM 795 N N . TYR A 1 99 ? 11.810 1.753 -26.895 1.00 52.22 99 TYR A N 1
ATOM 796 C CA . TYR A 1 99 ? 12.998 2.606 -26.978 1.00 52.22 99 TYR A CA 1
ATOM 797 C C . TYR A 1 99 ? 13.895 2.216 -28.165 1.00 52.22 99 TYR A C 1
ATOM 799 O O . TYR A 1 99 ? 15.119 2.190 -28.051 1.00 52.22 99 TYR A O 1
ATOM 807 N N . GLU A 1 100 ? 13.300 1.921 -29.325 1.00 53.34 100 GLU A N 1
ATOM 808 C CA . GLU A 1 100 ? 14.058 1.988 -30.580 1.00 53.34 100 GLU A CA 1
ATOM 809 C C . GLU A 1 100 ? 14.565 3.432 -30.748 1.00 53.34 100 GLU A C 1
ATOM 811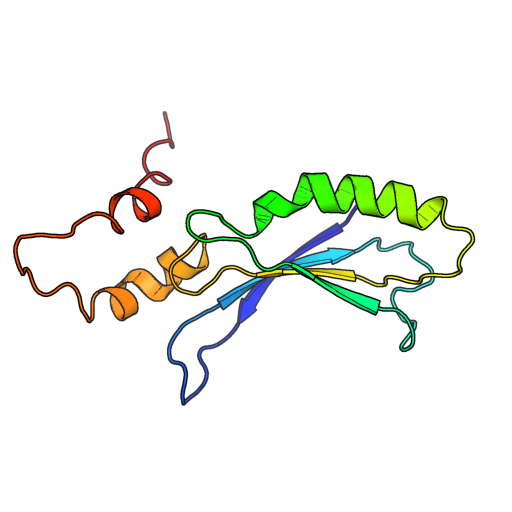 O O . GLU A 1 100 ? 13.822 4.369 -30.429 1.00 53.34 100 GLU A O 1
ATOM 816 N N . PRO A 1 101 ? 15.806 3.661 -31.213 1.00 49.03 101 PRO A N 1
ATOM 817 C CA . PRO A 1 101 ? 16.449 4.968 -31.179 1.00 49.03 101 PRO A CA 1
ATOM 818 C C . PRO A 1 101 ? 15.888 5.893 -32.269 1.00 49.03 101 PRO A C 1
ATOM 820 O O . PRO A 1 101 ? 16.581 6.287 -33.204 1.00 49.03 101 PRO A O 1
ATOM 823 N N . PHE A 1 102 ? 14.630 6.304 -32.142 1.00 47.97 102 PHE A N 1
ATOM 824 C CA . PHE A 1 102 ? 14.141 7.498 -32.809 1.00 47.97 102 PHE A CA 1
ATOM 825 C C . PHE A 1 102 ? 14.595 8.707 -31.991 1.00 47.97 102 PHE A C 1
ATOM 827 O O . PHE A 1 102 ? 14.052 9.019 -30.931 1.00 47.97 102 PHE A O 1
ATOM 834 N N . HIS A 1 103 ? 15.645 9.362 -32.495 1.00 48.38 103 HIS A N 1
ATOM 835 C CA . HIS A 1 103 ? 16.145 10.667 -32.060 1.00 48.38 103 HIS A CA 1
ATOM 836 C C . HIS A 1 103 ? 14.981 11.609 -31.699 1.00 48.38 103 HIS A C 1
ATOM 838 O O . HIS A 1 103 ? 14.336 12.156 -32.593 1.00 48.38 103 HIS A O 1
ATOM 844 N N . GLY A 1 104 ? 14.704 11.832 -30.407 1.00 44.94 104 GLY A N 1
ATOM 845 C CA . GLY A 1 104 ? 13.827 12.948 -30.043 1.00 44.94 104 GLY A CA 1
ATOM 846 C C . GLY A 1 104 ? 13.198 13.019 -28.655 1.00 44.94 104 GLY A C 1
ATOM 847 O O . GLY A 1 104 ? 12.830 14.126 -28.275 1.00 44.94 104 GLY A O 1
ATOM 848 N N . ARG A 1 105 ? 13.038 11.941 -27.870 1.00 42.56 105 ARG A N 1
ATOM 849 C CA . ARG A 1 105 ? 12.356 12.050 -26.553 1.00 42.56 105 ARG A CA 1
ATOM 850 C C . ARG A 1 105 ? 12.936 11.143 -25.464 1.00 42.56 105 ARG A C 1
ATOM 852 O O . ARG A 1 105 ? 12.288 10.219 -24.993 1.00 42.56 105 ARG A O 1
ATOM 859 N N . ASN A 1 106 ? 14.133 11.484 -24.989 1.00 43.66 106 ASN A N 1
ATOM 860 C CA . ASN A 1 106 ? 14.761 10.870 -23.810 1.00 43.66 106 ASN A CA 1
ATOM 861 C C . ASN A 1 106 ? 14.338 11.547 -22.489 1.00 43.66 106 ASN A C 1
ATOM 863 O O . ASN A 1 106 ? 15.181 11.848 -21.650 1.00 43.66 106 ASN A O 1
ATOM 867 N N . THR A 1 107 ? 13.048 11.822 -22.277 1.00 48.09 107 THR A N 1
ATOM 868 C CA . THR A 1 107 ? 12.581 12.423 -21.008 1.00 48.09 107 THR A CA 1
ATOM 869 C C . THR A 1 107 ? 12.249 11.393 -19.927 1.00 48.09 107 THR A C 1
ATOM 871 O O . THR A 1 107 ? 12.242 11.742 -18.753 1.00 48.09 107 THR A O 1
ATOM 874 N N . HIS A 1 108 ? 12.028 10.120 -20.277 1.00 47.03 108 HIS A N 1
ATOM 875 C CA . HIS A 1 108 ? 11.728 9.080 -19.281 1.00 47.03 108 HIS A CA 1
ATOM 876 C C . HIS A 1 108 ? 12.975 8.494 -18.597 1.00 47.03 108 HIS A C 1
ATOM 878 O O . HIS A 1 108 ? 12.904 8.167 -17.418 1.00 47.03 108 HIS A O 1
ATOM 884 N N . ALA A 1 109 ? 14.124 8.435 -19.285 1.00 45.78 109 ALA A N 1
ATOM 885 C CA . ALA A 1 109 ? 15.366 7.879 -18.731 1.00 45.78 109 ALA A CA 1
ATOM 886 C C . ALA A 1 109 ? 15.964 8.725 -17.589 1.00 45.78 109 ALA A C 1
ATOM 888 O O . ALA A 1 109 ? 16.681 8.202 -16.740 1.00 45.78 109 ALA A O 1
ATOM 889 N N . LEU A 1 110 ? 15.645 10.024 -17.530 1.00 45.91 110 LEU A N 1
ATOM 890 C CA . LEU A 1 110 ? 16.161 10.915 -16.488 1.00 45.91 110 LEU A CA 1
ATOM 891 C C . LEU A 1 110 ? 15.603 10.567 -15.095 1.00 45.91 110 LEU A C 1
ATOM 893 O O . LEU A 1 110 ? 16.304 10.722 -14.100 1.00 45.91 110 LEU A O 1
ATOM 897 N N . PHE A 1 111 ? 14.369 10.058 -15.019 1.00 43.19 111 PHE A N 1
ATOM 898 C CA . PHE A 1 111 ? 13.721 9.743 -13.741 1.00 43.19 111 PHE A CA 1
ATOM 899 C C . PHE A 1 111 ? 14.035 8.333 -13.225 1.00 43.19 111 PHE A C 1
ATOM 901 O O . PHE A 1 111 ? 13.947 8.105 -12.023 1.00 43.19 111 PHE A O 1
ATOM 908 N N . THR A 1 112 ? 14.434 7.398 -14.093 1.00 47.38 112 THR A N 1
ATOM 909 C CA . THR A 1 112 ? 14.756 6.013 -13.697 1.00 47.38 112 THR A CA 1
ATOM 910 C C . THR A 1 112 ? 16.225 5.823 -13.310 1.00 47.38 112 THR A C 1
ATOM 912 O O . THR A 1 112 ? 16.527 4.962 -12.493 1.00 47.38 112 THR A O 1
ATOM 915 N N . TYR A 1 113 ? 17.148 6.627 -13.857 1.00 39.53 113 TYR A N 1
ATOM 916 C CA . TYR A 1 113 ? 18.595 6.435 -13.661 1.00 39.53 113 TYR A CA 1
ATOM 917 C C . TYR A 1 113 ? 19.204 7.256 -12.503 1.00 39.53 113 TYR A C 1
ATOM 919 O O . TYR A 1 113 ? 20.368 7.066 -12.157 1.00 39.53 113 TYR A O 1
ATOM 927 N N . SER A 1 114 ? 18.440 8.158 -11.872 1.00 42.75 114 SER A N 1
ATOM 928 C CA . SER A 1 114 ? 18.957 9.072 -10.835 1.00 42.75 114 SER A CA 1
ATOM 929 C C . SER A 1 114 ? 18.998 8.489 -9.411 1.00 42.75 114 SER A C 1
ATOM 931 O O . SER A 1 114 ? 19.404 9.195 -8.490 1.00 42.75 114 SER A O 1
ATOM 933 N N . SER A 1 115 ? 18.600 7.234 -9.188 1.00 39.25 115 SER A N 1
ATOM 934 C CA . SER A 1 115 ? 18.663 6.598 -7.858 1.00 39.25 115 SER A CA 1
ATOM 935 C C . SER A 1 115 ? 19.902 5.723 -7.639 1.00 39.25 115 SER A C 1
ATOM 937 O O . SER A 1 115 ? 20.168 5.336 -6.507 1.00 39.25 115 SER A O 1
ATOM 939 N N . ARG A 1 116 ? 20.706 5.449 -8.679 1.00 39.75 116 ARG A N 1
ATOM 940 C CA . ARG A 1 116 ? 21.903 4.589 -8.574 1.00 39.75 116 ARG A CA 1
ATOM 941 C C . ARG A 1 116 ? 23.234 5.349 -8.458 1.00 39.75 116 ARG A C 1
ATOM 943 O O . ARG A 1 116 ? 24.287 4.728 -8.472 1.00 39.75 116 ARG A O 1
ATOM 950 N N . ALA A 1 117 ? 23.199 6.679 -8.352 1.00 36.16 117 ALA A N 1
ATOM 951 C CA . ALA A 1 117 ? 24.395 7.531 -8.311 1.00 36.16 117 ALA A CA 1
ATOM 952 C C . ALA A 1 117 ? 24.754 8.068 -6.907 1.00 36.16 117 ALA A C 1
ATOM 954 O O . ALA A 1 117 ? 25.589 8.961 -6.807 1.00 36.16 117 ALA A O 1
ATOM 955 N N . LEU A 1 118 ? 24.137 7.559 -5.833 1.00 38.09 118 LEU A N 1
ATOM 956 C CA . LEU A 1 118 ? 24.392 8.014 -4.455 1.00 38.09 118 LEU A CA 1
ATOM 957 C C . LEU A 1 118 ? 24.761 6.879 -3.482 1.00 38.09 118 LEU A C 1
ATOM 959 O O . LEU A 1 118 ? 24.506 6.989 -2.287 1.00 38.09 118 LEU A O 1
ATOM 963 N N . GLU A 1 119 ? 25.400 5.813 -3.964 1.00 32.47 119 GLU A N 1
ATOM 964 C CA . GLU A 1 119 ? 26.273 5.013 -3.097 1.00 32.47 119 GLU A CA 1
ATOM 965 C C . GLU A 1 119 ? 27.675 5.628 -3.179 1.00 32.47 119 GLU A C 1
ATOM 967 O O . GLU A 1 119 ? 28.383 5.486 -4.175 1.00 32.47 119 GLU A O 1
ATOM 972 N N . VAL A 1 120 ? 27.998 6.423 -2.160 1.00 36.00 120 VAL A N 1
ATOM 973 C CA . VAL A 1 120 ? 29.289 7.085 -1.953 1.00 36.00 120 VAL A CA 1
ATOM 974 C C . VAL A 1 120 ? 30.102 6.198 -1.003 1.00 36.00 120 VAL A C 1
ATOM 976 O O . VAL A 1 120 ? 29.564 5.780 0.023 1.00 36.00 120 VAL A O 1
ATOM 979 N N . GLU A 1 121 ? 31.354 5.900 -1.367 1.00 33.09 121 GLU A N 1
ATOM 980 C CA . GLU A 1 121 ? 32.398 5.414 -0.441 1.00 33.09 121 GLU A CA 1
ATOM 981 C C . GLU A 1 121 ? 32.639 6.392 0.718 1.00 33.09 121 GLU A C 1
ATOM 983 O O . GLU A 1 121 ? 32.670 7.621 0.467 1.00 33.09 121 GLU A O 1
#

Solvent-accessible surface area (backbone atoms only — not comparable to full-atom values): 7369 Å² total; per-residue (Å²): 125,79,43,74,51,78,47,77,46,77,55,44,99,92,42,87,52,36,36,28,34,38,40,36,33,45,90,83,46,89,32,61,83,40,87,87,32,39,74,48,78,46,76,56,60,93,95,48,35,34,72,74,47,52,71,56,52,56,52,49,50,55,52,50,75,70,48,85,83,72,74,49,65,28,35,38,35,22,34,24,55,43,84,24,54,71,11,24,66,78,25,46,76,70,63,46,72,82,66,66,90,67,89,82,75,80,70,66,61,62,74,73,60,68,77,78,78,75,86,74,134

Foldseek 3Di:
DKDKDKDWDQADPVGNFIKIKMKIFDPPAPCLPPPPADEAEDEDDPLDFQCVCVVVVVVVVVCVVVDPPPHGHGIYMTMGDCCDDPNVVVCVPVVCVVPPPPPDDPPSVVSVPVPPPPPDD

Sequence (121 aa):
MISSKSYTLDPRPHYPLLITAKRYWKPDSPYVNDPSALTLIFAHGTGFHKEIWEPTMDELNVLLEQNTRGVKVREMWAIDAPNHGEAAILNEDVLKWGYEPFHGRNTHALFTYSSRALEVE

pLDDT: mean 82.92, std 20.37, range [32.47, 98.31]

Mean predicted aligned error: 9.39 Å

Secondary structure (DSSP, 8-state):
--EEEEEEEPPBTTB---EEEEEEE-TT-TTTT-TTSEEEEEEPPTT--GGGGHHHHHHHHHHHHT-TT---EEEEEEE--TTSHHHHHHTHHHHTTT----TT---SHHHHSTTSS----

Organism: NCBI:txid117069

Radius of gyration: 17.92 Å; Cα contacts (8 Å, |Δi|>4): 169; chains: 1; bounding box: 50×26×50 Å